Protein AF-A0A1Y2EQK8-F1 (afdb_monomer_lite)

Radius of gyration: 26.32 Å; chains: 1; bounding box: 40×31×74 Å

pLDDT: mean 79.67, std 16.53, range [44.0, 97.38]

Structure (mmCIF, N/CA/C/O backbone):
data_AF-A0A1Y2EQK8-F1
#
_entry.id   AF-A0A1Y2EQK8-F1
#
loop_
_atom_site.group_PDB
_atom_site.id
_atom_site.type_symbol
_atom_site.label_atom_id
_atom_site.label_alt_id
_atom_site.label_comp_id
_atom_site.label_asym_id
_atom_site.label_entity_id
_atom_site.label_seq_id
_atom_site.pdbx_PDB_ins_code
_atom_site.Cartn_x
_atom_site.Cartn_y
_atom_site.Cartn_z
_atom_site.occupancy
_atom_site.B_iso_or_equiv
_atom_site.auth_seq_id
_atom_site.auth_comp_id
_atom_site.auth_asym_id
_atom_site.auth_atom_id
_atom_site.pdbx_PDB_model_num
ATOM 1 N N . MET A 1 1 ? -7.951 7.515 2.627 1.00 72.75 1 MET A N 1
ATOM 2 C CA . MET A 1 1 ? -6.483 7.380 2.460 1.00 72.75 1 MET A CA 1
ATOM 3 C C . MET A 1 1 ? -6.008 5.985 2.844 1.00 72.75 1 MET A C 1
ATOM 5 O O . MET A 1 1 ? -5.47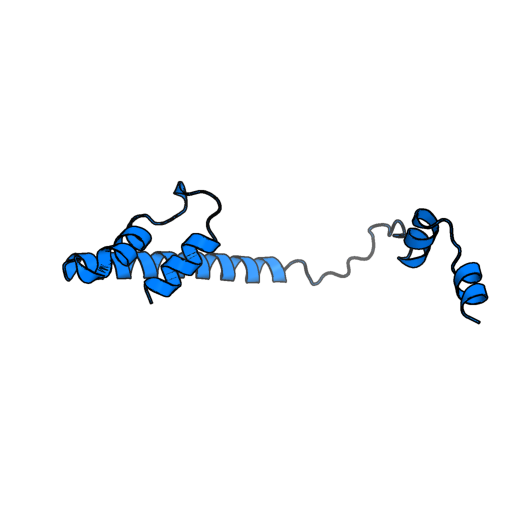9 5.309 1.977 1.00 72.75 1 MET A O 1
ATOM 9 N N . VAL A 1 2 ? -6.206 5.537 4.091 1.00 84.69 2 VAL A N 1
ATOM 10 C CA . VAL A 1 2 ? -5.783 4.193 4.540 1.00 84.69 2 VAL A CA 1
ATOM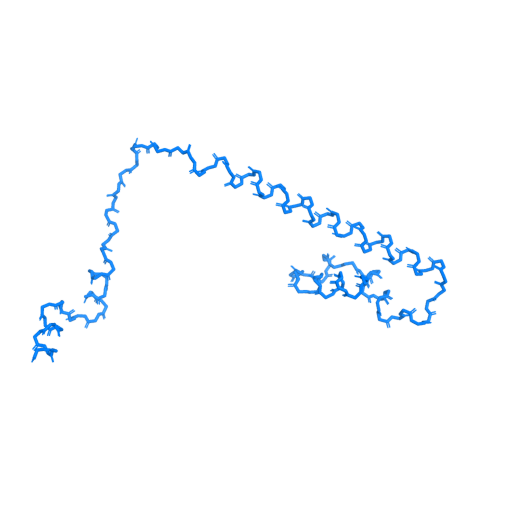 11 C C . VAL A 1 2 ? -6.460 3.077 3.727 1.00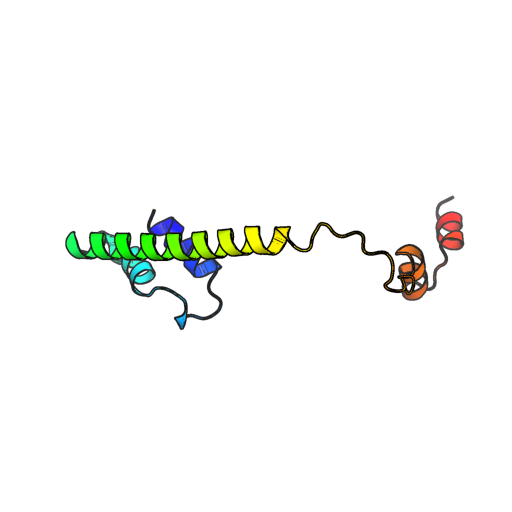 84.69 2 VAL A C 1
ATOM 13 O O . VAL A 1 2 ? -5.767 2.176 3.273 1.00 84.69 2 VAL A O 1
ATOM 16 N N . THR A 1 3 ? -7.758 3.212 3.425 1.00 90.44 3 THR A N 1
ATOM 17 C CA . THR A 1 3 ? -8.516 2.348 2.492 1.00 90.44 3 THR A CA 1
ATOM 18 C C . THR A 1 3 ? -7.802 2.140 1.159 1.00 90.44 3 THR A C 1
ATOM 20 O O . THR A 1 3 ? -7.456 1.021 0.801 1.00 90.44 3 THR A O 1
ATOM 23 N N . PHE A 1 4 ? -7.511 3.242 0.469 1.00 91.25 4 PHE A N 1
ATOM 24 C CA . PHE A 1 4 ? -6.841 3.247 -0.829 1.00 91.25 4 PHE A CA 1
ATOM 25 C C . PHE A 1 4 ? -5.453 2.596 -0.774 1.00 91.25 4 PHE A C 1
ATOM 27 O O . PHE A 1 4 ? -5.084 1.829 -1.661 1.00 91.25 4 PHE A O 1
ATOM 34 N N . VAL A 1 5 ? -4.674 2.884 0.276 1.00 90.12 5 VAL A N 1
ATOM 35 C CA . VAL A 1 5 ? -3.354 2.264 0.462 1.00 90.12 5 VAL A CA 1
ATOM 36 C C . VAL A 1 5 ? -3.492 0.760 0.690 1.00 90.12 5 VAL A C 1
ATOM 38 O O . VAL A 1 5 ? -2.731 -0.004 0.104 1.00 90.12 5 VAL A O 1
ATOM 41 N N . ASN A 1 6 ? -4.474 0.331 1.485 1.00 91.75 6 ASN A N 1
ATOM 42 C CA . ASN A 1 6 ? -4.725 -1.079 1.753 1.00 91.75 6 ASN A CA 1
ATOM 43 C C . ASN A 1 6 ? -5.134 -1.840 0.483 1.00 91.75 6 ASN A C 1
ATOM 45 O O . ASN A 1 6 ? -4.536 -2.862 0.173 1.00 91.75 6 ASN A O 1
ATOM 49 N N . GLU A 1 7 ? -6.085 -1.319 -0.296 1.00 93.31 7 GLU A N 1
ATOM 50 C CA . GLU A 1 7 ? -6.506 -1.925 -1.570 1.00 93.31 7 GLU A CA 1
ATOM 51 C C . GLU A 1 7 ? -5.336 -2.056 -2.547 1.00 93.31 7 GLU A C 1
ATOM 53 O O . GLU A 1 7 ? -5.108 -3.110 -3.142 1.00 93.31 7 GLU A O 1
ATOM 58 N N . ARG A 1 8 ? -4.538 -0.994 -2.680 1.00 91.19 8 ARG A N 1
ATOM 59 C CA . ARG A 1 8 ? -3.357 -1.008 -3.543 1.00 91.19 8 ARG A CA 1
ATOM 60 C C . ARG A 1 8 ? -2.299 -1.997 -3.055 1.00 91.19 8 ARG A C 1
ATOM 62 O O . ARG A 1 8 ? -1.665 -2.659 -3.875 1.00 91.19 8 ARG A O 1
ATOM 69 N N . MET A 1 9 ? -2.102 -2.102 -1.744 1.00 93.06 9 MET A N 1
ATOM 70 C CA . MET A 1 9 ? -1.167 -3.050 -1.145 1.00 93.06 9 MET A CA 1
ATOM 71 C C . MET A 1 9 ? -1.598 -4.489 -1.417 1.00 93.06 9 MET A C 1
ATOM 73 O O . MET A 1 9 ? -0.822 -5.249 -1.985 1.00 93.06 9 MET A O 1
ATOM 77 N N . VAL A 1 10 ? -2.848 -4.836 -1.106 1.00 91.88 10 VAL A N 1
ATOM 78 C CA . VAL A 1 10 ? -3.391 -6.186 -1.316 1.00 91.88 10 VAL A CA 1
ATOM 79 C C . VAL A 1 10 ? -3.284 -6.607 -2.786 1.00 91.88 10 VAL A C 1
ATOM 81 O O . VAL A 1 10 ? -2.884 -7.730 -3.066 1.00 91.88 10 VAL A O 1
ATOM 84 N N . ASN A 1 11 ? -3.545 -5.695 -3.726 1.00 91.69 11 ASN A N 1
ATOM 85 C CA . ASN A 1 11 ? -3.472 -5.994 -5.160 1.00 91.69 11 ASN A CA 1
ATOM 86 C C . ASN A 1 11 ? -2.044 -6.052 -5.733 1.00 91.69 11 ASN A C 1
ATOM 88 O O . ASN A 1 11 ? -1.849 -6.562 -6.835 1.00 91.69 11 ASN A O 1
ATOM 92 N N . SER A 1 12 ? -1.045 -5.490 -5.046 1.00 87.12 12 SER A N 1
ATOM 93 C CA . SER A 1 12 ? 0.339 -5.421 -5.550 1.00 87.12 12 SER A CA 1
ATOM 94 C C . SER A 1 12 ? 1.266 -6.474 -4.949 1.00 87.12 12 SER A C 1
ATOM 96 O O . SER A 1 12 ? 2.292 -6.808 -5.546 1.00 87.12 12 SER A O 1
ATOM 98 N N . VAL A 1 13 ? 0.913 -6.996 -3.779 1.00 89.62 13 VAL A N 1
ATOM 99 C CA . VAL A 1 13 ? 1.707 -7.968 -3.038 1.00 89.62 13 VAL A CA 1
ATOM 100 C C . VAL A 1 13 ? 1.532 -9.374 -3.626 1.00 89.62 13 VAL A C 1
ATOM 102 O O . VAL A 1 13 ? 0.419 -9.823 -3.880 1.00 89.62 13 VAL A O 1
ATOM 105 N N . ARG A 1 14 ? 2.647 -10.088 -3.839 1.00 89.19 14 ARG A N 1
ATOM 106 C CA . ARG A 1 14 ? 2.641 -11.483 -4.325 1.00 89.19 14 ARG A CA 1
ATOM 107 C C . ARG A 1 14 ? 2.687 -12.515 -3.203 1.00 89.19 14 ARG A C 1
ATOM 109 O O . ARG A 1 14 ? 2.252 -13.643 -3.413 1.00 89.19 14 ARG A O 1
ATOM 116 N N . ARG A 1 15 ? 3.246 -12.151 -2.048 1.00 90.81 15 ARG A N 1
ATOM 117 C CA . ARG A 1 15 ? 3.376 -13.018 -0.877 1.00 90.81 15 ARG A CA 1
ATOM 118 C C . ARG A 1 15 ? 2.908 -12.288 0.370 1.00 90.81 15 ARG A C 1
ATOM 120 O O . ARG A 1 15 ? 3.203 -11.111 0.530 1.00 90.81 15 ARG A O 1
ATOM 127 N N . VAL A 1 16 ? 2.184 -12.966 1.251 1.00 86.75 16 VAL A N 1
ATOM 128 C CA . VAL A 1 16 ? 1.512 -12.324 2.395 1.00 86.75 16 VAL A CA 1
ATOM 129 C C . VAL A 1 16 ? 2.506 -11.624 3.330 1.00 86.75 16 VAL A C 1
ATOM 131 O O . VAL A 1 16 ? 2.167 -10.607 3.929 1.00 86.75 16 VAL A O 1
ATOM 134 N N . GLU A 1 17 ? 3.743 -12.111 3.404 1.00 88.94 17 GLU A N 1
ATOM 135 C CA . GLU A 1 17 ? 4.806 -11.563 4.250 1.00 88.94 17 GLU A CA 1
ATOM 136 C C . GLU A 1 17 ? 5.263 -10.166 3.805 1.00 88.94 17 GLU A C 1
ATOM 138 O O . GLU A 1 17 ? 5.738 -9.385 4.628 1.00 88.94 17 GLU A O 1
ATOM 143 N N . ASP A 1 18 ? 5.080 -9.823 2.527 1.00 86.00 18 ASP A N 1
ATOM 144 C CA . ASP A 1 18 ? 5.441 -8.508 1.988 1.00 86.00 18 ASP A CA 1
ATOM 145 C C . ASP A 1 18 ? 4.370 -7.440 2.298 1.00 86.00 18 ASP A C 1
ATOM 147 O O . ASP A 1 18 ? 4.590 -6.242 2.090 1.00 86.00 18 ASP A O 1
ATOM 151 N N . ALA A 1 19 ? 3.189 -7.847 2.781 1.00 89.56 19 ALA A N 1
ATOM 152 C CA . ALA A 1 19 ? 2.114 -6.934 3.147 1.00 89.56 19 ALA A CA 1
ATOM 153 C C . ALA A 1 19 ? 2.296 -6.387 4.571 1.00 89.56 19 ALA A C 1
ATOM 155 O O . ALA A 1 19 ? 2.647 -7.092 5.516 1.00 89.56 19 ALA A O 1
ATOM 156 N N . SER A 1 20 ? 1.967 -5.109 4.769 1.00 92.38 20 SER A N 1
ATOM 157 C CA . SER A 1 20 ? 1.954 -4.520 6.106 1.00 92.38 20 SER A CA 1
ATOM 158 C C . SER A 1 20 ? 0.707 -4.952 6.880 1.00 92.38 20 SER A C 1
ATOM 160 O O . SER A 1 20 ? -0.383 -4.408 6.682 1.00 92.38 20 SER A O 1
ATOM 162 N N . ALA A 1 21 ? 0.884 -5.870 7.833 1.00 93.50 21 ALA A N 1
ATOM 163 C CA . ALA A 1 21 ? -0.186 -6.316 8.730 1.00 93.50 21 ALA A CA 1
ATOM 164 C C . ALA A 1 21 ? -0.857 -5.150 9.482 1.00 93.50 21 ALA A C 1
ATOM 166 O O . ALA A 1 21 ? -2.069 -5.149 9.673 1.00 93.50 21 ALA A O 1
ATOM 167 N N . ILE A 1 22 ? -0.090 -4.116 9.854 1.00 94.00 22 ILE A N 1
ATOM 168 C CA . ILE A 1 22 ? -0.614 -2.940 10.567 1.00 94.00 22 ILE A CA 1
ATOM 169 C C . ILE A 1 22 ? -1.585 -2.143 9.690 1.00 94.00 22 ILE A C 1
ATOM 171 O O . ILE A 1 22 ? -2.607 -1.678 10.186 1.00 94.00 22 ILE A O 1
ATOM 175 N N . VAL A 1 23 ? -1.294 -1.983 8.397 1.00 94.06 23 VAL A N 1
ATOM 176 C CA . VAL A 1 23 ? -2.184 -1.259 7.473 1.00 94.06 23 VAL A CA 1
ATOM 177 C C . VAL A 1 23 ? -3.465 -2.060 7.236 1.00 94.06 23 VAL A C 1
ATOM 179 O O . VAL A 1 23 ? -4.553 -1.487 7.262 1.00 94.06 23 VAL A O 1
ATOM 182 N N . PHE A 1 24 ? -3.342 -3.381 7.085 1.00 94.25 24 PHE A N 1
ATOM 183 C CA . PHE A 1 24 ? -4.480 -4.275 6.886 1.00 94.25 24 PHE A CA 1
ATOM 184 C C . PHE A 1 24 ? -5.410 -4.324 8.108 1.00 94.25 24 PHE A C 1
ATOM 186 O O . PHE A 1 24 ? -6.589 -3.979 8.005 1.00 94.25 24 PHE A O 1
ATOM 193 N N . CYS A 1 25 ? -4.881 -4.685 9.282 1.00 94.38 25 CYS A N 1
ATOM 194 C CA . CYS A 1 25 ? -5.657 -4.725 10.525 1.00 94.38 25 CYS A CA 1
ATOM 195 C C . CYS A 1 25 ? -6.169 -3.332 10.898 1.00 94.38 25 CYS A C 1
ATOM 197 O O . CYS A 1 25 ? -7.312 -3.178 11.320 1.00 94.38 25 CYS A O 1
ATOM 199 N N . GLY A 1 26 ? -5.345 -2.309 10.665 1.00 94.75 26 GLY A N 1
ATOM 200 C CA . GLY A 1 26 ? -5.691 -0.916 10.888 1.00 94.75 26 GLY A CA 1
ATOM 201 C C . GLY A 1 26 ? -6.934 -0.474 10.123 1.00 94.75 26 GLY A C 1
ATOM 202 O O . GLY A 1 26 ? -7.794 0.206 10.674 1.00 94.75 26 GLY A O 1
ATOM 203 N N . GLN A 1 27 ? -7.042 -0.885 8.858 1.00 94.94 27 GLN A N 1
ATOM 204 C CA . GLN A 1 27 ? -8.198 -0.591 8.021 1.00 94.94 27 GLN A CA 1
ATOM 205 C C . GLN A 1 27 ? -9.436 -1.408 8.416 1.00 94.94 27 GLN A C 1
ATOM 207 O O . GLN A 1 27 ? -10.539 -0.863 8.410 1.00 94.94 27 GLN A O 1
ATOM 212 N N . ARG A 1 28 ? -9.266 -2.694 8.754 1.00 95.06 28 ARG A N 1
ATOM 213 C CA . ARG A 1 28 ? -10.365 -3.581 9.170 1.00 95.06 28 ARG A CA 1
ATOM 214 C C . ARG A 1 28 ? -11.030 -3.090 10.457 1.00 95.06 28 ARG A C 1
ATOM 216 O O . ARG A 1 28 ? -12.246 -2.949 10.506 1.00 95.06 28 ARG A O 1
ATOM 223 N N . ASP A 1 29 ? -10.219 -2.773 11.461 1.00 96.19 29 ASP A N 1
ATOM 224 C CA . ASP A 1 29 ? -10.677 -2.475 12.820 1.00 96.19 29 ASP A CA 1
ATOM 225 C C . ASP A 1 29 ? -10.762 -0.960 13.077 1.00 96.19 29 ASP A C 1
ATOM 227 O O . ASP A 1 29 ? -10.805 -0.505 14.216 1.00 96.19 29 ASP A O 1
ATOM 231 N N . TRP A 1 30 ? -10.794 -0.139 12.020 1.00 94.50 30 TRP A N 1
ATOM 232 C CA . TRP A 1 30 ? -10.635 1.317 12.117 1.00 94.50 30 TRP A CA 1
ATOM 233 C C . TRP A 1 30 ? -11.569 1.982 13.138 1.00 94.50 30 TRP A C 1
ATOM 235 O O . TRP A 1 30 ? -11.168 2.920 13.824 1.00 94.50 30 TRP A O 1
ATOM 245 N N . GLN A 1 31 ? -12.809 1.504 13.268 1.00 96.75 31 GLN A N 1
ATOM 246 C CA . GLN A 1 31 ? -13.781 2.075 14.205 1.00 96.75 31 GLN A CA 1
ATOM 247 C C . GLN A 1 31 ? -13.467 1.755 15.670 1.00 96.75 31 GLN A C 1
ATOM 249 O O . GLN A 1 31 ? -13.754 2.573 16.539 1.00 96.75 31 GLN A O 1
ATOM 254 N N . THR A 1 32 ? -12.833 0.615 15.944 1.00 96.88 32 THR A N 1
ATOM 255 C CA . THR A 1 32 ? -12.510 0.160 17.304 1.00 96.88 32 THR A CA 1
ATOM 256 C C . THR A 1 32 ? -11.140 0.636 17.781 1.00 96.88 32 THR A C 1
ATOM 258 O O . THR A 1 32 ? -10.820 0.489 18.956 1.00 96.88 32 THR A O 1
ATOM 261 N N . LEU A 1 33 ? -10.320 1.204 16.890 1.00 96.06 33 LEU A N 1
ATOM 262 C CA . LEU A 1 33 ? -9.000 1.721 17.240 1.00 96.06 33 LEU A CA 1
ATOM 263 C C . LEU A 1 33 ? -9.073 3.049 17.996 1.00 96.06 33 LEU A C 1
ATOM 265 O O . LEU A 1 33 ? -9.790 3.982 17.607 1.00 96.06 33 LEU A O 1
ATOM 269 N N . ASP A 1 34 ? -8.220 3.164 19.007 1.00 97.38 34 ASP A N 1
ATOM 270 C CA . ASP A 1 34 ? -7.968 4.419 19.705 1.00 97.38 34 ASP A CA 1
ATOM 271 C C . ASP A 1 34 ? -7.213 5.423 18.806 1.00 97.38 34 ASP A C 1
ATOM 273 O O . ASP A 1 34 ? -6.579 5.068 17.803 1.00 97.38 34 ASP A O 1
ATOM 277 N N . ARG A 1 35 ? -7.264 6.711 19.157 1.00 96.81 35 ARG A N 1
ATOM 278 C CA . ARG A 1 35 ? -6.639 7.805 18.405 1.00 96.81 35 ARG A CA 1
ATOM 279 C C . ARG A 1 35 ? -5.146 7.573 18.187 1.00 96.81 35 ARG A C 1
ATOM 281 O O . ARG A 1 35 ? -4.657 7.799 17.080 1.00 96.81 35 ARG A O 1
ATOM 288 N N . TRP A 1 36 ? -4.431 7.087 19.200 1.00 96.62 36 TRP A N 1
ATOM 289 C CA . TRP A 1 36 ? -3.009 6.763 19.076 1.00 96.62 36 TRP A CA 1
ATOM 290 C C . TRP A 1 36 ? -2.754 5.644 18.056 1.00 96.62 36 TRP A C 1
ATOM 292 O O . TRP A 1 36 ? -1.858 5.734 17.214 1.00 96.62 36 TRP A O 1
ATOM 302 N N . GLN A 1 37 ? -3.574 4.595 18.077 1.00 96.12 37 GLN A N 1
ATOM 303 C CA . GLN A 1 37 ? -3.455 3.476 17.143 1.00 96.12 37 GLN A CA 1
ATOM 304 C C . GLN A 1 37 ? -3.749 3.920 15.706 1.00 96.12 37 GLN A C 1
ATOM 306 O O . GLN A 1 37 ? -2.997 3.586 14.791 1.00 96.12 37 GLN A O 1
ATOM 311 N N . LYS A 1 38 ? -4.774 4.759 15.511 1.00 96.31 38 LYS A N 1
ATOM 312 C CA . LYS A 1 38 ? -5.100 5.364 14.211 1.00 96.31 38 LYS A CA 1
ATOM 313 C C . LYS A 1 38 ? -3.927 6.160 13.637 1.00 96.31 38 LYS A C 1
ATOM 315 O O . LYS A 1 38 ? -3.624 6.023 12.453 1.00 96.31 38 LYS A O 1
ATOM 320 N N . ILE A 1 39 ? -3.230 6.943 14.465 1.00 96.88 39 ILE A N 1
ATOM 321 C CA . ILE A 1 39 ? -2.028 7.684 14.046 1.00 96.88 39 ILE A CA 1
ATOM 322 C C . ILE A 1 39 ? -0.940 6.719 13.559 1.00 96.88 39 ILE A C 1
ATOM 324 O O . ILE A 1 39 ? -0.377 6.923 12.484 1.00 96.88 39 ILE A O 1
ATOM 328 N N . ASN A 1 40 ? -0.682 5.636 14.295 1.00 96.75 40 ASN A N 1
ATOM 329 C CA . ASN A 1 40 ? 0.320 4.642 13.903 1.00 96.75 40 ASN A CA 1
ATOM 330 C C . ASN A 1 40 ? -0.017 3.951 12.574 1.00 96.75 40 ASN A C 1
ATOM 332 O O . ASN A 1 40 ? 0.858 3.797 11.720 1.00 96.75 40 ASN A O 1
ATOM 336 N N . VAL A 1 41 ? -1.286 3.592 12.360 1.00 96.88 41 VAL A N 1
ATOM 337 C CA . VAL A 1 41 ? -1.761 3.021 11.088 1.00 96.88 41 VAL A CA 1
ATOM 338 C C . VAL A 1 41 ? -1.526 3.996 9.934 1.00 96.88 41 VAL A C 1
ATOM 340 O O . VAL A 1 41 ? -1.007 3.608 8.889 1.00 96.88 41 VAL A O 1
ATOM 343 N N . VAL A 1 42 ? -1.851 5.275 10.129 1.00 96.50 42 VAL A N 1
ATOM 344 C CA . VAL A 1 42 ? -1.647 6.327 9.123 1.00 96.50 42 VAL A CA 1
ATOM 345 C C . VAL A 1 42 ? -0.165 6.515 8.796 1.00 96.50 42 VAL A C 1
ATOM 347 O O . VAL A 1 42 ? 0.191 6.600 7.620 1.00 96.50 42 VAL A O 1
ATOM 350 N N . LEU A 1 43 ? 0.710 6.531 9.806 1.00 96.44 43 LEU A N 1
ATOM 351 C CA . LEU A 1 43 ? 2.158 6.624 9.606 1.00 96.44 43 LEU A CA 1
ATOM 352 C C . LEU A 1 43 ? 2.693 5.429 8.812 1.00 96.44 43 LEU A C 1
ATOM 354 O O . LEU A 1 43 ? 3.463 5.617 7.871 1.00 96.44 43 LEU A O 1
ATOM 358 N N . LYS A 1 44 ? 2.244 4.210 9.130 1.00 95.25 44 LYS A N 1
ATOM 359 C CA . LYS A 1 44 ? 2.636 3.003 8.390 1.00 95.25 44 LYS A CA 1
ATOM 360 C C . LYS A 1 44 ? 2.126 3.006 6.951 1.00 95.25 44 LYS A C 1
ATOM 362 O O . LYS A 1 44 ? 2.885 2.683 6.041 1.00 95.25 44 LYS A O 1
ATOM 367 N N . ALA A 1 45 ? 0.888 3.442 6.727 1.00 94.81 45 ALA A N 1
ATOM 368 C CA . ALA A 1 45 ? 0.336 3.600 5.384 1.00 94.81 45 ALA A CA 1
ATOM 369 C C . ALA A 1 45 ? 1.126 4.631 4.558 1.00 94.81 45 ALA A C 1
ATOM 371 O O . ALA A 1 45 ? 1.397 4.402 3.379 1.00 94.81 45 ALA A O 1
ATOM 372 N N . LYS A 1 46 ? 1.547 5.742 5.176 1.00 95.19 46 LYS A N 1
ATOM 373 C CA . LYS A 1 46 ? 2.395 6.750 4.526 1.00 95.19 46 LYS A CA 1
ATOM 374 C C . LYS A 1 46 ? 3.768 6.183 4.156 1.00 95.19 46 LYS A C 1
ATOM 376 O O . LYS A 1 46 ? 4.180 6.338 3.012 1.00 95.19 46 LYS A O 1
ATOM 381 N N . GLN A 1 47 ? 4.427 5.483 5.082 1.00 94.19 47 GLN A N 1
ATOM 382 C CA . GLN A 1 47 ? 5.713 4.822 4.823 1.00 94.19 47 GLN A CA 1
ATOM 383 C C . GLN A 1 47 ? 5.616 3.864 3.632 1.00 94.19 47 GLN A C 1
ATOM 385 O O . GLN A 1 47 ? 6.443 3.923 2.728 1.00 94.19 47 GLN A O 1
ATOM 390 N N . TYR A 1 48 ? 4.573 3.032 3.586 1.00 90.56 48 TYR A N 1
ATOM 391 C CA . TYR A 1 48 ? 4.337 2.131 2.457 1.00 90.56 48 TYR A CA 1
ATOM 392 C C . TYR A 1 48 ? 4.147 2.886 1.131 1.00 90.56 48 TYR A C 1
ATOM 394 O O . TYR A 1 48 ? 4.684 2.506 0.093 1.00 90.56 48 TYR A O 1
ATOM 402 N N . TYR A 1 49 ? 3.391 3.983 1.141 1.00 90.50 49 TYR A N 1
ATOM 403 C CA . TYR A 1 49 ? 3.200 4.783 -0.065 1.00 90.50 49 TYR A CA 1
ATOM 404 C C . TYR A 1 49 ? 4.518 5.391 -0.570 1.00 90.50 49 TYR A C 1
ATOM 406 O O . TYR A 1 49 ? 4.789 5.384 -1.772 1.00 90.50 49 TYR A O 1
ATOM 414 N N . GLU A 1 50 ? 5.351 5.894 0.340 1.00 93.25 50 GLU A N 1
ATOM 415 C CA . GLU A 1 50 ? 6.653 6.476 0.014 1.00 93.25 50 GLU A CA 1
ATOM 416 C C . GLU A 1 50 ? 7.624 5.437 -0.552 1.00 93.25 50 GLU A C 1
ATOM 418 O O . GLU A 1 50 ? 8.283 5.722 -1.553 1.00 93.25 50 GLU A O 1
ATOM 423 N N . THR A 1 51 ? 7.668 4.220 -0.000 1.00 90.75 51 THR A N 1
ATOM 424 C CA . THR A 1 51 ? 8.522 3.148 -0.537 1.00 90.75 51 THR A CA 1
ATOM 425 C C . THR A 1 51 ? 8.100 2.748 -1.948 1.00 90.75 51 THR A C 1
ATOM 427 O O . THR A 1 51 ? 8.941 2.685 -2.845 1.00 90.75 51 THR A O 1
ATOM 430 N N . ILE A 1 52 ? 6.800 2.560 -2.194 1.00 89.31 52 ILE A N 1
ATOM 431 C CA . ILE A 1 52 ? 6.284 2.247 -3.535 1.00 89.31 52 ILE A CA 1
ATOM 432 C C . ILE A 1 52 ? 6.567 3.387 -4.518 1.00 89.31 52 ILE A C 1
ATOM 434 O O . ILE A 1 52 ? 6.961 3.134 -5.660 1.00 89.31 52 ILE A O 1
ATOM 438 N N . ARG A 1 53 ? 6.411 4.643 -4.086 1.00 90.81 53 ARG A N 1
ATOM 439 C CA . ARG A 1 53 ? 6.733 5.817 -4.906 1.00 90.81 53 ARG A CA 1
ATOM 440 C C . ARG A 1 53 ? 8.221 5.876 -5.252 1.00 90.81 53 ARG A C 1
ATOM 442 O O . ARG A 1 53 ? 8.547 6.152 -6.402 1.00 90.81 53 ARG A O 1
ATOM 449 N N . ALA A 1 54 ? 9.106 5.596 -4.297 1.00 90.94 54 ALA A N 1
ATOM 450 C CA . ALA A 1 54 ? 10.549 5.568 -4.518 1.00 90.94 54 ALA A CA 1
ATOM 451 C C . ALA A 1 54 ? 10.958 4.452 -5.491 1.00 90.94 54 ALA A C 1
ATOM 453 O O . ALA A 1 54 ? 11.728 4.698 -6.415 1.00 90.94 54 ALA A O 1
ATOM 454 N N . ILE A 1 55 ? 10.383 3.251 -5.354 1.00 88.69 55 ILE A N 1
ATOM 455 C CA . ILE A 1 55 ? 10.612 2.136 -6.287 1.00 88.69 55 ILE A CA 1
ATOM 456 C C . ILE A 1 55 ? 10.130 2.499 -7.697 1.00 88.69 55 ILE A C 1
ATOM 458 O O . ILE A 1 55 ? 10.823 2.233 -8.678 1.00 88.69 55 ILE A O 1
ATOM 462 N N . ALA A 1 56 ? 8.953 3.117 -7.821 1.00 86.88 56 ALA A N 1
ATOM 463 C CA . ALA A 1 56 ? 8.437 3.567 -9.111 1.00 86.88 56 ALA A CA 1
ATOM 464 C C . ALA A 1 56 ? 9.336 4.643 -9.746 1.00 86.88 56 ALA A C 1
ATOM 466 O O . ALA A 1 56 ? 9.632 4.562 -10.937 1.00 86.88 56 ALA A O 1
ATOM 467 N N . ALA A 1 57 ? 9.820 5.600 -8.948 1.00 89.56 57 ALA A N 1
ATOM 468 C CA . ALA A 1 57 ? 10.770 6.613 -9.399 1.00 89.56 57 ALA A CA 1
ATOM 469 C C . ALA A 1 57 ? 12.093 5.982 -9.869 1.00 89.56 57 ALA A C 1
ATOM 471 O O . ALA A 1 57 ? 12.558 6.299 -10.961 1.00 89.56 57 ALA A O 1
ATOM 472 N N . ALA A 1 58 ? 12.643 5.022 -9.120 1.00 87.25 58 ALA A N 1
ATOM 473 C CA . ALA A 1 58 ? 13.848 4.292 -9.515 1.00 87.25 58 ALA A CA 1
ATOM 474 C C . ALA A 1 58 ? 13.658 3.513 -10.830 1.00 87.25 58 ALA A C 1
ATOM 476 O O . ALA A 1 58 ? 14.531 3.514 -11.690 1.00 87.25 58 ALA A O 1
ATOM 477 N N . ARG A 1 59 ? 12.487 2.899 -11.048 1.00 83.19 59 ARG A N 1
ATOM 478 C CA . ARG A 1 59 ? 12.177 2.245 -12.333 1.00 83.19 59 ARG A CA 1
ATOM 479 C C . ARG A 1 59 ? 12.127 3.235 -13.495 1.00 83.19 59 ARG A C 1
ATOM 481 O O . ARG A 1 59 ? 12.565 2.896 -14.590 1.00 83.19 59 ARG A O 1
ATOM 488 N N . SER A 1 60 ? 11.611 4.445 -13.271 1.00 76.94 60 SER A N 1
ATOM 489 C CA . SER A 1 60 ? 11.536 5.473 -14.318 1.00 76.94 60 SER A CA 1
ATOM 490 C C . SER A 1 60 ? 12.907 6.028 -14.725 1.00 76.94 60 SER A C 1
ATOM 492 O O . SER A 1 60 ? 13.120 6.317 -15.903 1.00 76.94 60 SER A O 1
ATOM 494 N N . THR A 1 61 ? 13.858 6.117 -13.790 1.00 70.06 61 THR A N 1
ATOM 495 C CA . THR A 1 61 ? 15.226 6.564 -14.083 1.00 70.06 61 THR A CA 1
ATOM 496 C C . THR A 1 61 ? 16.050 5.478 -14.770 1.00 70.06 61 THR A C 1
ATOM 498 O O . THR A 1 61 ? 16.743 5.777 -15.739 1.00 70.06 61 THR A O 1
ATOM 501 N N . THR A 1 62 ? 15.937 4.212 -14.355 1.00 60.59 62 THR A N 1
ATOM 502 C CA . THR A 1 62 ? 16.651 3.100 -15.012 1.00 60.59 62 THR A CA 1
ATOM 503 C C . THR A 1 62 ? 16.073 2.775 -16.396 1.00 60.59 62 THR A C 1
ATOM 505 O O . THR A 1 62 ? 16.828 2.510 -17.325 1.00 60.59 62 THR A O 1
ATOM 508 N N . GLY A 1 63 ? 14.753 2.885 -16.583 1.00 54.69 63 GLY A N 1
ATOM 509 C CA . GLY A 1 63 ? 14.096 2.660 -17.878 1.00 54.69 63 GLY A CA 1
ATOM 510 C C . GLY A 1 63 ? 14.369 3.729 -18.947 1.00 54.69 63 GLY A C 1
ATOM 511 O O . GLY A 1 63 ? 13.999 3.528 -20.100 1.00 54.69 63 GLY A O 1
ATOM 512 N N . SER A 1 64 ? 15.020 4.844 -18.594 1.00 48.47 64 SER A N 1
ATOM 513 C CA . SER A 1 64 ? 15.365 5.921 -19.539 1.00 48.47 64 SER A CA 1
ATOM 514 C C . SER A 1 64 ? 16.817 5.871 -20.037 1.00 48.47 64 SER A C 1
ATOM 516 O O . SER A 1 64 ? 17.170 6.645 -20.922 1.00 48.47 64 SER A O 1
ATOM 518 N N . ALA A 1 65 ? 17.660 4.970 -19.514 1.00 45.75 65 ALA A N 1
ATOM 519 C CA . ALA A 1 65 ? 19.069 4.865 -19.918 1.00 45.75 65 ALA A CA 1
ATOM 520 C C . ALA A 1 65 ? 19.343 3.802 -21.005 1.00 45.75 65 ALA A C 1
ATOM 522 O O . ALA A 1 65 ? 20.400 3.843 -21.624 1.00 45.75 65 ALA A O 1
ATOM 523 N N . GLU A 1 66 ? 18.399 2.897 -21.294 1.00 46.88 66 GLU A N 1
ATOM 524 C CA . GLU A 1 66 ? 18.546 1.874 -22.354 1.00 46.88 66 GLU A CA 1
ATOM 525 C C . GLU A 1 66 ? 17.714 2.152 -23.620 1.00 46.88 66 GLU A C 1
ATOM 527 O O . GLU A 1 66 ? 17.833 1.434 -24.609 1.00 46.88 66 GLU A O 1
ATOM 532 N N . ALA A 1 67 ? 16.895 3.209 -23.643 1.00 49.97 67 ALA A N 1
ATOM 533 C CA . ALA A 1 67 ? 16.005 3.495 -24.775 1.00 49.97 67 ALA A CA 1
ATOM 534 C C . ALA A 1 67 ? 16.624 4.375 -25.884 1.00 49.97 67 ALA A C 1
ATOM 536 O O . ALA A 1 67 ? 15.950 4.663 -26.871 1.00 49.97 67 ALA A O 1
ATOM 537 N N . SER A 1 68 ? 17.895 4.779 -25.763 1.00 51.00 68 SER A N 1
ATOM 538 C CA . SER A 1 68 ? 18.528 5.712 -26.708 1.00 51.00 68 SER A CA 1
ATOM 539 C C . SER A 1 68 ? 19.998 5.386 -26.979 1.00 51.00 68 SER A C 1
ATOM 541 O O . SER A 1 68 ? 20.881 6.189 -26.696 1.00 51.00 68 SER A O 1
ATOM 543 N N . GLN A 1 69 ? 20.273 4.229 -27.582 1.00 44.12 69 GLN A N 1
ATOM 544 C CA . GLN A 1 69 ? 21.448 4.072 -28.446 1.00 44.12 69 GLN A CA 1
ATOM 545 C C . GLN A 1 69 ? 21.066 3.272 -29.700 1.00 44.12 69 GLN A C 1
ATOM 547 O O . GLN A 1 69 ? 20.761 2.083 -29.595 1.00 44.12 69 GLN A O 1
ATOM 552 N N . PRO A 1 70 ? 21.095 3.875 -30.904 1.00 46.94 70 PRO A N 1
ATOM 553 C CA . PRO A 1 70 ? 21.070 3.126 -32.149 1.00 46.94 70 PRO A CA 1
ATOM 554 C C . PRO A 1 70 ? 22.477 2.567 -32.396 1.00 46.94 70 PRO A C 1
ATOM 556 O O . PRO A 1 70 ? 23.216 3.055 -33.247 1.00 46.94 70 PRO A O 1
ATOM 559 N N . THR A 1 71 ? 22.872 1.549 -31.632 1.00 44.00 71 THR A N 1
ATOM 560 C CA . THR A 1 71 ? 24.087 0.784 -31.926 1.00 44.00 71 THR A CA 1
ATOM 561 C C . THR A 1 71 ? 23.749 -0.208 -33.030 1.00 44.00 71 THR A C 1
ATOM 563 O O . THR A 1 71 ? 23.300 -1.331 -32.806 1.00 44.00 71 THR A O 1
ATOM 566 N N . THR A 1 72 ? 23.928 0.247 -34.266 1.00 52.22 72 THR A N 1
ATOM 567 C CA . THR A 1 72 ? 24.191 -0.612 -35.418 1.00 52.22 72 THR A CA 1
ATOM 568 C C . THR A 1 72 ? 25.244 -1.656 -35.045 1.00 52.22 72 THR A C 1
ATOM 570 O O . THR A 1 72 ? 26.323 -1.266 -34.616 1.00 52.22 72 THR A O 1
ATOM 573 N N . GLN A 1 73 ? 24.932 -2.937 -35.285 1.00 51.38 73 GLN A N 1
ATOM 574 C CA . GLN A 1 73 ? 25.774 -4.148 -35.154 1.00 51.38 73 GLN A CA 1
ATOM 575 C C . GLN A 1 73 ? 25.390 -5.114 -34.018 1.00 51.38 73 GLN A C 1
ATOM 577 O O . GLN A 1 73 ? 26.219 -5.565 -33.238 1.00 51.38 73 GLN A O 1
ATOM 582 N N . ALA A 1 74 ? 24.137 -5.560 -34.021 1.00 49.78 74 ALA A N 1
ATOM 583 C CA . ALA A 1 74 ? 23.835 -6.956 -33.725 1.00 49.78 74 ALA A CA 1
ATOM 584 C C . ALA A 1 74 ? 22.999 -7.478 -34.895 1.00 49.78 74 ALA A C 1
ATOM 586 O O . ALA A 1 74 ? 21.987 -6.884 -35.265 1.00 49.78 74 ALA A O 1
ATOM 587 N N . SER A 1 75 ? 23.494 -8.520 -35.551 1.00 53.69 75 SER A N 1
ATOM 588 C CA . SER A 1 75 ? 22.893 -9.164 -36.712 1.00 53.69 75 SER A CA 1
ATOM 589 C C . SER A 1 75 ? 21.402 -9.425 -36.489 1.00 53.69 75 SER A C 1
ATOM 591 O O . SER A 1 75 ? 21.003 -10.288 -35.709 1.00 53.69 75 SER A O 1
ATOM 593 N N . LEU A 1 76 ? 20.572 -8.673 -37.215 1.00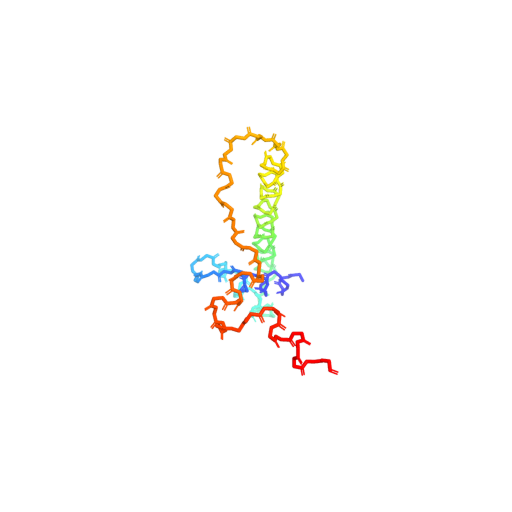 52.09 76 LEU A N 1
ATOM 594 C CA . LEU A 1 76 ? 19.154 -8.943 -37.402 1.00 52.09 76 LEU A CA 1
ATOM 595 C C . LEU A 1 76 ? 19.022 -10.288 -38.125 1.00 52.09 76 LEU A C 1
ATOM 597 O O . LEU A 1 76 ? 18.872 -10.346 -39.344 1.00 52.09 76 LEU A O 1
ATOM 601 N N . ALA A 1 77 ? 19.078 -11.389 -37.377 1.00 59.31 77 ALA A N 1
ATOM 602 C CA . ALA A 1 77 ? 18.459 -12.626 -37.811 1.00 59.31 77 ALA A CA 1
ATOM 603 C C . ALA A 1 77 ? 16.981 -12.285 -38.029 1.00 59.31 77 ALA A C 1
ATOM 605 O O . ALA A 1 77 ? 16.247 -12.065 -37.064 1.00 59.31 77 ALA A O 1
ATOM 606 N N . HIS A 1 78 ? 16.600 -12.104 -39.299 1.00 61.62 78 HIS A N 1
ATOM 607 C CA . HIS A 1 78 ? 15.311 -11.547 -39.682 1.00 61.62 78 HIS A CA 1
ATOM 608 C C . HIS A 1 78 ? 14.207 -12.290 -38.922 1.00 61.62 78 HIS A C 1
ATOM 610 O O . HIS A 1 78 ? 14.045 -13.508 -39.035 1.00 61.62 78 HIS A O 1
ATOM 616 N N . LEU A 1 79 ? 13.471 -11.581 -38.070 1.00 61.50 79 LEU A N 1
ATOM 617 C CA . LEU A 1 79 ? 12.237 -12.145 -37.557 1.00 61.50 79 LEU A CA 1
ATOM 618 C C . LEU A 1 79 ? 11.328 -12.244 -38.787 1.00 61.50 79 LEU A C 1
ATOM 620 O O . LEU A 1 79 ? 11.061 -11.211 -39.405 1.00 61.50 79 LEU A O 1
ATOM 624 N N . PRO A 1 80 ? 10.889 -13.451 -39.190 1.00 61.06 80 PRO A N 1
ATOM 625 C CA . PRO A 1 80 ? 9.997 -13.578 -40.329 1.00 61.06 80 PRO A CA 1
ATOM 626 C C . PRO A 1 80 ? 8.763 -12.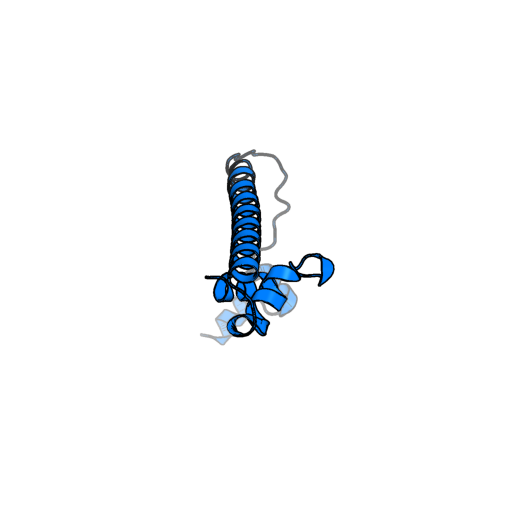731 -40.042 1.00 61.06 80 PRO A C 1
ATOM 628 O O . PRO A 1 80 ? 8.255 -12.747 -38.910 1.00 61.06 80 PRO A O 1
ATOM 631 N N . SER A 1 81 ? 8.332 -11.976 -41.053 1.00 69.00 81 SER A N 1
ATOM 632 C CA . SER A 1 81 ? 7.181 -11.084 -40.969 1.00 69.00 81 SER A CA 1
ATOM 633 C C . SER A 1 81 ? 5.981 -11.812 -40.356 1.00 69.00 81 SER A C 1
ATOM 635 O O . SER A 1 81 ? 5.842 -13.035 -40.469 1.00 69.00 81 SER A O 1
ATOM 637 N N . LEU A 1 82 ? 5.089 -11.067 -39.697 1.00 61.03 82 LEU A N 1
ATOM 638 C CA . LEU A 1 82 ? 3.859 -11.630 -39.122 1.00 61.03 82 LEU A CA 1
ATOM 639 C C . LEU A 1 82 ? 3.085 -12.475 -40.148 1.00 61.03 82 LEU A C 1
ATOM 641 O O . LEU A 1 82 ? 2.576 -13.538 -39.801 1.00 61.03 82 LEU A O 1
ATOM 645 N N . THR A 1 83 ? 3.112 -12.064 -41.417 1.00 64.75 83 THR A N 1
ATOM 646 C CA . THR A 1 83 ? 2.569 -12.809 -42.558 1.00 64.75 83 THR A CA 1
ATOM 647 C C . THR A 1 83 ? 3.262 -14.156 -42.786 1.00 64.75 83 THR A C 1
ATOM 649 O O . THR A 1 83 ? 2.577 -15.171 -42.864 1.00 64.75 83 THR A O 1
ATOM 652 N N . ALA A 1 84 ? 4.598 -14.222 -42.785 1.00 65.75 84 ALA A N 1
ATOM 653 C CA . ALA A 1 84 ? 5.343 -15.475 -42.952 1.00 65.75 84 ALA A CA 1
ATOM 654 C C . ALA A 1 84 ? 5.136 -16.456 -41.781 1.00 65.75 84 ALA A C 1
ATOM 656 O O . ALA A 1 84 ? 5.158 -17.677 -41.957 1.00 65.75 84 ALA A O 1
ATOM 657 N N . ARG A 1 85 ? 4.917 -15.947 -40.561 1.00 67.62 85 ARG A N 1
ATOM 658 C CA . ARG A 1 85 ? 4.554 -16.795 -39.409 1.00 67.62 85 ARG A CA 1
ATOM 659 C C . ARG A 1 85 ? 3.130 -17.327 -39.514 1.00 67.62 85 ARG A C 1
ATOM 661 O O . ARG A 1 85 ? 2.898 -18.494 -39.200 1.00 67.62 85 ARG A O 1
ATOM 668 N N . GLN A 1 86 ? 2.189 -16.483 -39.931 1.00 70.31 86 GLN A N 1
ATOM 669 C CA . GLN A 1 86 ? 0.797 -16.879 -40.139 1.00 70.31 86 GLN A CA 1
ATOM 670 C C . GLN A 1 86 ? 0.678 -17.921 -41.252 1.00 70.31 86 GLN A C 1
ATOM 672 O O . GLN A 1 86 ? 0.011 -18.930 -41.044 1.00 70.31 86 GLN A O 1
ATOM 677 N N . GLU A 1 87 ? 1.398 -17.748 -42.360 1.00 71.56 87 GLU A N 1
ATOM 678 C CA . GLU A 1 87 ? 1.458 -18.715 -43.460 1.00 71.56 87 GLU A CA 1
ATOM 679 C C . GLU A 1 87 ? 1.959 -20.083 -42.986 1.00 71.56 87 GLU A C 1
ATOM 681 O O . GLU A 1 87 ? 1.330 -21.101 -43.263 1.00 71.56 87 GLU A O 1
ATOM 686 N N . ARG A 1 88 ? 3.020 -20.135 -42.166 1.00 71.38 88 ARG A N 1
ATOM 687 C CA . ARG A 1 88 ? 3.486 -21.411 -41.592 1.00 71.38 88 ARG A CA 1
ATOM 688 C C . ARG A 1 88 ? 2.464 -22.072 -40.672 1.00 71.38 88 ARG A C 1
ATOM 690 O O . ARG A 1 88 ? 2.372 -23.297 -40.661 1.00 71.38 88 ARG A O 1
ATOM 697 N N . ARG A 1 89 ? 1.724 -21.293 -39.875 1.00 74.94 89 ARG A N 1
ATOM 698 C CA . ARG A 1 89 ? 0.753 -21.836 -38.909 1.00 74.94 89 ARG A CA 1
ATOM 699 C C . ARG A 1 89 ? -0.540 -22.287 -39.583 1.00 74.94 89 ARG A C 1
ATOM 701 O O . ARG A 1 89 ? -1.101 -23.301 -39.185 1.00 74.94 89 ARG A O 1
ATOM 708 N N . ALA A 1 90 ? -0.999 -21.540 -40.580 1.00 74.38 90 ALA A N 1
ATOM 709 C CA . ALA A 1 90 ? -2.226 -21.833 -41.307 1.00 74.38 90 ALA A CA 1
ATOM 710 C C . ALA A 1 90 ? -2.002 -22.794 -42.485 1.00 74.38 90 ALA A C 1
ATOM 712 O O . ALA A 1 90 ? -2.961 -23.405 -42.937 1.00 74.38 90 ALA A O 1
ATOM 713 N N . ARG A 1 91 ? -0.762 -22.930 -42.984 1.00 74.31 91 ARG A N 1
ATOM 714 C CA . ARG A 1 91 ? -0.413 -23.547 -44.283 1.00 74.31 91 ARG A CA 1
ATOM 715 C C . A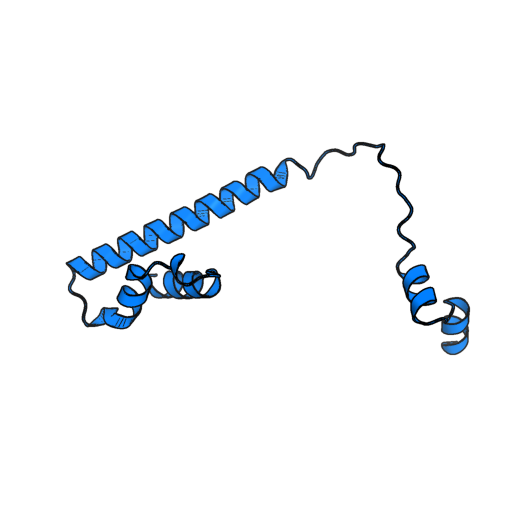RG A 1 91 ? -1.138 -22.927 -45.483 1.00 74.31 91 ARG A C 1
ATOM 717 O O . ARG A 1 91 ? -1.153 -23.516 -46.556 1.00 74.31 91 ARG A O 1
ATOM 724 N N . VAL A 1 92 ? -1.728 -21.750 -45.301 1.00 71.62 92 VAL A N 1
ATOM 725 C CA . VAL A 1 92 ? -2.455 -21.021 -46.337 1.00 71.62 92 VAL A CA 1
ATOM 726 C C . VAL A 1 92 ? -1.616 -19.813 -46.720 1.00 71.62 92 VAL A C 1
ATOM 728 O O . VAL A 1 92 ? -1.251 -19.010 -45.855 1.00 71.62 92 VAL A O 1
ATOM 731 N N . SER A 1 93 ? -1.304 -19.694 -48.008 1.00 75.25 93 SER A N 1
ATOM 732 C CA . SER A 1 93 ? -0.529 -18.565 -48.525 1.00 75.25 93 SER A CA 1
ATOM 733 C C . SER A 1 93 ? -1.381 -17.294 -48.602 1.00 75.25 93 SER A C 1
ATOM 735 O O . SER A 1 93 ? -2.604 -17.335 -48.763 1.00 75.25 93 SER A O 1
ATOM 737 N N . GLN A 1 94 ? -0.736 -16.126 -48.532 1.00 71.81 94 GLN A N 1
ATOM 738 C CA . GLN A 1 94 ? -1.431 -14.837 -48.655 1.00 71.81 94 GLN A CA 1
ATOM 739 C C . GLN A 1 94 ? -2.134 -14.675 -50.019 1.00 71.81 94 GLN A C 1
ATOM 741 O O . GLN A 1 94 ? -3.167 -14.010 -50.108 1.00 71.81 94 GLN A O 1
ATOM 746 N N . VAL A 1 95 ? -1.591 -15.295 -51.071 1.00 76.69 95 VAL A N 1
ATOM 747 C CA . VAL A 1 95 ? -2.177 -15.313 -52.421 1.00 76.69 95 VAL A CA 1
ATOM 748 C C . VAL A 1 95 ? -3.483 -16.106 -52.432 1.00 76.69 95 VAL A C 1
ATOM 750 O O . VAL A 1 95 ? -4.476 -15.641 -52.984 1.00 76.69 95 VAL A O 1
ATOM 753 N N . GLU A 1 96 ? -3.513 -17.254 -51.755 1.00 75.75 96 GLU A N 1
ATOM 754 C CA . GLU A 1 96 ? -4.710 -18.090 -51.647 1.00 75.75 96 GLU A CA 1
ATOM 755 C C . GLU A 1 96 ? -5.834 -17.388 -50.869 1.00 75.75 96 GLU A C 1
ATOM 757 O O . GLU A 1 96 ? -6.987 -17.415 -51.296 1.00 75.75 96 GLU A O 1
ATOM 762 N N . LEU A 1 97 ? -5.512 -16.689 -49.770 1.00 71.50 97 LEU A N 1
ATOM 763 C CA . LEU A 1 97 ? -6.504 -15.895 -49.030 1.00 71.50 97 LEU A CA 1
ATOM 764 C C . LEU A 1 97 ? -7.089 -14.763 -49.878 1.00 71.50 97 LEU A C 1
ATOM 766 O O . LEU A 1 97 ? -8.300 -14.562 -49.857 1.00 71.50 97 LEU A O 1
ATOM 770 N N . ARG A 1 98 ? -6.257 -14.049 -50.646 1.00 76.31 98 ARG A N 1
ATOM 771 C CA . ARG A 1 98 ? -6.739 -12.992 -51.550 1.00 76.31 98 ARG A CA 1
ATOM 772 C C . ARG A 1 98 ? -7.616 -13.547 -52.670 1.00 76.31 98 ARG A C 1
ATOM 774 O O . ARG A 1 98 ? -8.608 -12.914 -52.997 1.00 76.31 98 ARG A O 1
ATOM 781 N N . GLY A 1 99 ? -7.295 -14.726 -53.202 1.00 75.19 99 GLY A N 1
ATOM 782 C CA . GLY A 1 99 ? -8.119 -15.395 -54.212 1.00 75.19 99 GLY A CA 1
ATOM 783 C C . GLY A 1 99 ? -9.479 -15.874 -53.693 1.00 75.19 99 GLY A C 1
ATOM 784 O O . GLY A 1 99 ? -10.417 -15.958 -54.470 1.00 75.19 99 GLY A O 1
ATOM 785 N N . ARG A 1 100 ? -9.611 -16.161 -52.390 1.00 71.31 100 ARG A N 1
ATOM 786 C CA . ARG A 1 100 ? -10.896 -16.543 -51.768 1.00 71.31 100 ARG A CA 1
ATOM 787 C C . ARG A 1 100 ? -11.802 -15.360 -51.415 1.00 71.31 100 ARG A C 1
ATOM 789 O O . ARG A 1 100 ? -12.971 -15.581 -51.123 1.00 71.31 100 ARG A O 1
ATOM 796 N N . TRP A 1 101 ? -11.246 -14.151 -51.337 1.00 69.31 101 TRP A N 1
ATOM 797 C CA . TRP A 1 101 ? -11.948 -12.931 -50.911 1.00 69.31 101 TRP A CA 1
ATOM 798 C C . TRP A 1 101 ? -12.195 -11.946 -52.069 1.00 69.31 101 TRP A C 1
ATOM 800 O O . TRP A 1 101 ? -12.683 -10.844 -51.821 1.00 69.31 101 TRP A O 1
ATOM 810 N N . ALA A 1 102 ? -11.839 -12.325 -53.300 1.00 48.84 102 ALA A N 1
ATOM 811 C CA . ALA A 1 102 ? -12.242 -11.650 -54.534 1.00 48.84 102 ALA A CA 1
ATOM 812 C C . ALA A 1 102 ? -13.528 -12.291 -55.072 1.00 48.84 102 ALA A C 1
ATOM 814 O O . ALA A 1 102 ? -14.379 -11.530 -55.579 1.00 48.84 102 ALA A O 1
#

Secondary structure (DSSP, 8-state):
-HHHHHHHHHHH-SSGGGS-HHHHHHHHTTTTS-HHHHHHHHHHHHHHHHHHHHHHHHHHHHTTSSS------S---PPPPHHHHHHHHH---HHHHHHH--

Organism: NCBI:txid106004

Foldseek 3Di:
DLVVLQVVQVVPDPDPVSGDPLSVVCVVCVVVDDPVSVVVNVVVSVVSVVVVVVVVVVCVVVVVPPPDDPPPDDDCPDPPPPQVVVCVVVVAHPVNVVVVVD

Sequence (102 aa):
MVTFVNERMVNSVRRVEDASAIVFCGQRDWQTLDRWQKINVVLKAKQYYETIRAIAAARSTTGSAEASQPTTQASLAHLPSLTARQERRARVSQVELRGRWA